Protein AF-A0A3M4UWG7-F1 (afdb_monomer_lite)

pLDDT: mean 86.11, std 13.87, range [47.94, 98.0]

Radius of gyration: 19.05 Å; chains: 1; bounding box: 37×46×39 Å

Foldseek 3Di:
DPPPDDPVQDDDDDCDPVDFPADPPDPVSVVVRPDDDDDDDDPPDVPPPPPDD

Secondary structure (DSSP, 8-state):
---S--GGG------GGGS-SS-SSSHHHHHHH--------------------

Organism: NCBI:txid34065

InterPro domains:
  IPR006665 OmpA-like domain [PS51123] (1-44)
  IPR036737 OmpA-like domain superfamily [G3DSA:3.30.1330.60] (1-44)
  IPR036737 OmpA-like domain superfamily [SSF103088] (2-40)

Sequence (53 aa):
MSQGIDKNRIQVFGAGPSQPIASNSSEQGRAQNRRVEIKLKAPLQPVAMERTQ

Structure (mmCIF, N/CA/C/O backbone):
data_AF-A0A3M4UWG7-F1
#
_entry.id   AF-A0A3M4UWG7-F1
#
loop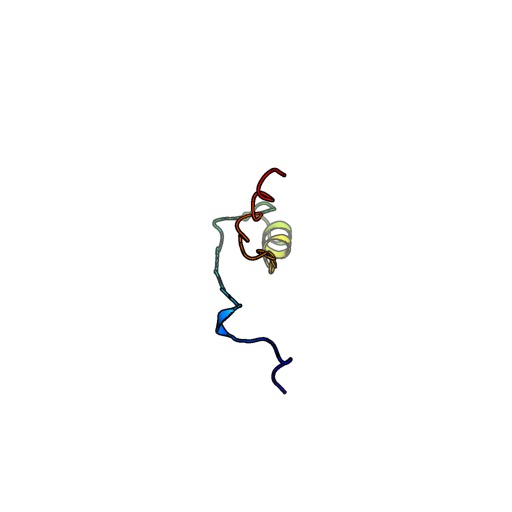_
_atom_site.group_PDB
_atom_site.id
_atom_site.type_symbol
_atom_site.label_atom_id
_atom_site.label_alt_id
_atom_site.label_comp_id
_atom_site.label_asym_id
_atom_site.label_entity_id
_atom_site.label_seq_id
_atom_site.pdbx_PDB_ins_code
_atom_site.Cartn_x
_atom_site.Cartn_y
_atom_site.Cartn_z
_atom_site.occupancy
_atom_site.B_iso_or_equiv
_atom_site.auth_seq_id
_atom_site.auth_comp_id
_atom_site.auth_asym_id
_atom_site.auth_atom_id
_atom_site.pdbx_PDB_model_num
ATOM 1 N N . MET A 1 1 ? 4.680 -5.156 24.273 1.00 47.94 1 MET A N 1
ATOM 2 C CA . MET A 1 1 ? 4.237 -3.749 24.393 1.00 47.94 1 MET A CA 1
ATOM 3 C C . MET A 1 1 ? 3.474 -3.385 23.126 1.00 47.94 1 MET A C 1
ATOM 5 O O . MET A 1 1 ? 4.049 -3.483 22.052 1.00 47.94 1 MET A O 1
ATOM 9 N N . SER A 1 2 ? 2.182 -3.059 23.222 1.00 70.94 2 SER A N 1
ATOM 10 C CA . SER A 1 2 ? 1.460 -2.425 22.108 1.00 70.94 2 SER A CA 1
ATOM 11 C C . SER A 1 2 ? 1.722 -0.920 22.207 1.00 70.94 2 SER A C 1
ATOM 13 O O . SER A 1 2 ? 1.699 -0.387 23.311 1.00 70.94 2 SER A O 1
ATOM 15 N N . GLN A 1 3 ? 2.058 -0.248 21.104 1.00 80.81 3 GLN A N 1
ATOM 16 C CA . GLN A 1 3 ? 2.532 1.149 21.084 1.00 80.81 3 GLN A CA 1
ATOM 17 C C . GLN A 1 3 ? 1.450 2.201 21.439 1.00 80.81 3 GLN A C 1
ATOM 19 O O . GLN A 1 3 ? 1.488 3.324 20.953 1.00 80.81 3 GLN A O 1
ATOM 24 N N . GLY A 1 4 ? 0.437 1.846 22.235 1.00 87.44 4 GLY A N 1
ATOM 25 C CA . GLY A 1 4 ? -0.644 2.753 22.637 1.00 87.44 4 GLY A CA 1
ATOM 26 C C . GLY A 1 4 ? -1.605 3.158 21.512 1.00 87.44 4 GLY A C 1
ATOM 27 O O . GLY A 1 4 ? -2.490 3.977 21.740 1.00 87.44 4 GLY A O 1
ATOM 28 N N . ILE A 1 5 ? -1.463 2.600 20.305 1.00 86.19 5 ILE A N 1
ATOM 29 C CA . ILE A 1 5 ? -2.367 2.883 19.186 1.00 86.19 5 ILE A CA 1
ATOM 30 C C . ILE A 1 5 ? -3.612 2.003 19.304 1.00 86.19 5 ILE A C 1
ATOM 32 O O . ILE A 1 5 ? -3.510 0.774 19.340 1.00 86.19 5 ILE A O 1
ATOM 36 N N . ASP A 1 6 ? -4.785 2.637 19.319 1.00 89.31 6 ASP A N 1
ATOM 37 C CA . ASP A 1 6 ? -6.064 1.936 19.216 1.00 89.31 6 ASP A CA 1
ATOM 38 C C . ASP A 1 6 ? -6.143 1.178 17.880 1.00 89.31 6 ASP A C 1
ATOM 40 O O . ASP A 1 6 ? -6.038 1.765 16.798 1.00 89.31 6 ASP A O 1
ATOM 44 N N . LYS A 1 7 ? -6.348 -0.141 17.961 1.00 88.88 7 LYS A N 1
ATOM 45 C CA . LYS A 1 7 ? -6.436 -1.043 16.806 1.00 88.88 7 LYS A CA 1
ATOM 46 C C . LYS A 1 7 ? -7.550 -0.647 15.840 1.00 88.88 7 LYS A C 1
ATOM 48 O O . LYS A 1 7 ? -7.384 -0.831 14.639 1.00 88.88 7 LYS A O 1
ATOM 53 N N . ASN A 1 8 ? -8.636 -0.052 16.334 1.00 90.75 8 ASN A N 1
ATOM 54 C CA . ASN A 1 8 ? -9.759 0.390 15.501 1.00 90.75 8 ASN A CA 1
ATOM 55 C C . ASN A 1 8 ? -9.383 1.539 14.551 1.00 90.75 8 ASN A C 1
ATOM 57 O O . ASN A 1 8 ? -10.099 1.811 13.589 1.00 90.75 8 ASN A O 1
ATOM 61 N N . ARG A 1 9 ? -8.251 2.212 14.794 1.00 88.50 9 ARG A N 1
ATOM 62 C CA . ARG A 1 9 ? -7.730 3.292 13.944 1.00 88.50 9 ARG A CA 1
ATOM 63 C C . ARG A 1 9 ? -6.824 2.793 12.818 1.00 88.50 9 ARG A C 1
ATOM 65 O O . ARG A 1 9 ? -6.355 3.606 12.024 1.00 88.50 9 ARG A O 1
ATOM 72 N N . ILE A 1 10 ? -6.556 1.489 12.749 1.00 90.88 10 ILE A N 1
ATOM 73 C CA . ILE A 1 10 ? -5.660 0.885 11.763 1.00 90.88 10 ILE A CA 1
ATOM 74 C C . ILE A 1 10 ? -6.485 0.052 10.785 1.00 90.88 10 ILE A C 1
ATOM 76 O O . ILE A 1 10 ? -7.197 -0.868 11.173 1.00 90.88 10 ILE A O 1
ATOM 80 N N . GLN A 1 11 ? -6.342 0.345 9.495 1.00 92.12 11 GLN A N 1
ATOM 81 C CA . GLN A 1 11 ? -6.842 -0.497 8.411 1.00 92.12 11 GLN A CA 1
ATOM 82 C C . GLN A 1 11 ? -5.648 -1.016 7.617 1.00 92.12 11 GLN A C 1
ATOM 84 O O . GLN A 1 11 ? -4.753 -0.245 7.269 1.00 92.12 11 GLN 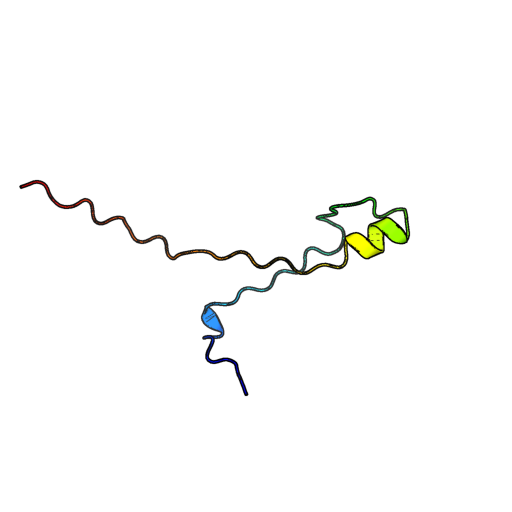A O 1
ATOM 89 N N . VAL A 1 12 ? -5.633 -2.317 7.334 1.00 93.81 12 VAL A N 1
ATOM 90 C CA . VAL A 1 12 ? -4.562 -2.970 6.574 1.00 93.81 12 VAL A CA 1
ATOM 91 C C . VAL A 1 12 ? -5.144 -3.496 5.270 1.00 93.81 12 VAL A C 1
ATOM 93 O O . VAL A 1 12 ? -6.168 -4.173 5.274 1.00 93.81 12 VAL A O 1
ATOM 96 N N . PHE A 1 13 ? -4.484 -3.186 4.156 1.00 94.69 13 PHE A N 1
ATOM 97 C CA . PHE A 1 13 ? -4.876 -3.639 2.826 1.00 94.69 13 PHE A CA 1
ATOM 98 C C . PHE A 1 13 ? -3.666 -4.213 2.086 1.00 94.69 13 PHE A C 1
ATOM 100 O O . PHE A 1 13 ? -2.619 -3.571 2.011 1.00 94.69 13 PHE A O 1
ATOM 107 N N . GLY A 1 14 ? -3.813 -5.419 1.534 1.00 95.00 14 GLY A N 1
ATOM 108 C CA . GLY A 1 14 ? -2.797 -6.064 0.705 1.00 95.00 14 GLY A CA 1
ATOM 109 C C . GLY A 1 14 ? -3.104 -5.885 -0.778 1.00 95.00 14 GLY A C 1
ATOM 110 O O . GLY A 1 14 ? -4.016 -6.522 -1.292 1.00 95.00 14 GLY A O 1
ATOM 111 N N . ALA A 1 15 ? -2.325 -5.056 -1.478 1.00 93.75 15 ALA A N 1
ATOM 112 C CA . ALA A 1 15 ? -2.533 -4.794 -2.907 1.00 93.75 15 ALA A CA 1
ATOM 113 C C . ALA A 1 15 ? -1.988 -5.899 -3.838 1.00 93.75 15 ALA A C 1
ATOM 115 O O . ALA A 1 15 ? -2.331 -5.945 -5.022 1.00 93.75 15 ALA A O 1
ATOM 116 N N . GLY A 1 16 ? -1.115 -6.782 -3.341 1.00 92.50 16 GLY A N 1
ATOM 117 C CA . GLY A 1 16 ? -0.429 -7.769 -4.177 1.00 92.50 16 GLY A CA 1
ATOM 118 C C . GLY A 1 16 ? 0.310 -7.105 -5.357 1.00 92.50 16 GLY A C 1
ATOM 119 O O . GLY A 1 16 ? 0.888 -6.031 -5.188 1.00 92.50 16 GLY A O 1
ATOM 120 N N . PRO A 1 17 ? 0.288 -7.694 -6.564 1.00 93.44 17 PRO A N 1
ATOM 121 C CA . PRO A 1 17 ? 0.974 -7.142 -7.735 1.00 93.44 17 PRO A CA 1
ATOM 122 C C . PRO A 1 17 ? 0.195 -6.027 -8.458 1.00 93.44 17 PRO A C 1
ATOM 124 O O . PRO A 1 17 ? 0.687 -5.518 -9.463 1.00 93.44 17 PRO A O 1
ATOM 127 N N . SER A 1 18 ? -1.007 -5.662 -7.989 1.00 95.62 18 SER A N 1
ATOM 128 C CA . SER A 1 18 ? -1.939 -4.773 -8.708 1.00 95.62 18 SER A CA 1
ATOM 129 C C . SER A 1 18 ? -1.593 -3.281 -8.635 1.00 95.62 18 SER A C 1
ATOM 131 O O . SER A 1 18 ? -2.129 -2.491 -9.407 1.00 95.62 18 SER A O 1
ATOM 133 N N . GLN A 1 19 ? -0.684 -2.889 -7.736 1.00 95.00 19 GL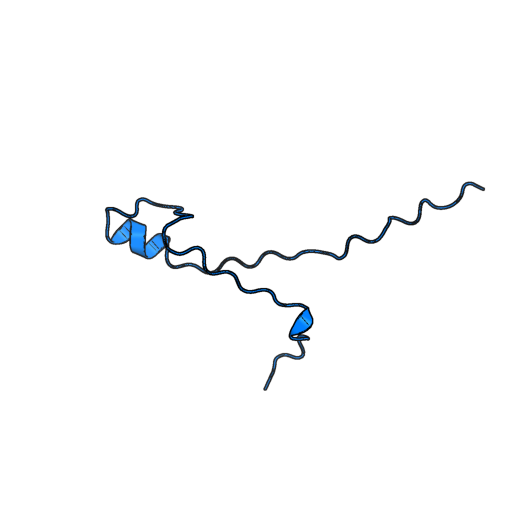N A N 1
ATOM 134 C CA . GLN A 1 19 ? -0.229 -1.502 -7.566 1.00 95.00 19 GLN A CA 1
ATOM 135 C C . GLN A 1 19 ? 1.309 -1.401 -7.637 1.00 95.00 19 GLN A C 1
ATOM 137 O O . GLN A 1 19 ? 1.968 -1.081 -6.632 1.00 95.00 19 GLN A O 1
ATOM 142 N N . PRO A 1 20 ? 1.908 -1.721 -8.802 1.00 96.56 20 PRO A N 1
ATOM 143 C CA . PRO A 1 20 ? 3.350 -1.654 -8.987 1.00 96.56 20 PRO A CA 1
ATOM 144 C C . PRO A 1 20 ? 3.827 -0.199 -9.055 1.00 96.56 20 PRO A C 1
ATOM 146 O O . PRO A 1 20 ? 3.166 0.653 -9.642 1.00 96.56 20 PRO A O 1
ATOM 149 N N . ILE A 1 21 ? 5.002 0.069 -8.491 1.00 95.62 21 ILE A N 1
ATOM 150 C CA . ILE A 1 21 ? 5.749 1.321 -8.715 1.00 95.62 21 ILE A CA 1
ATOM 151 C C . ILE A 1 21 ? 6.907 1.122 -9.696 1.00 95.62 21 ILE A C 1
ATOM 153 O O . ILE A 1 21 ? 7.417 2.082 -10.259 1.00 95.62 21 ILE A O 1
ATOM 157 N N . ALA A 1 22 ? 7.294 -0.132 -9.925 1.00 97.12 22 ALA A N 1
ATOM 158 C CA . ALA A 1 22 ? 8.264 -0.559 -10.917 1.00 97.12 22 ALA A CA 1
ATOM 159 C C . ALA A 1 22 ? 7.762 -1.818 -11.639 1.00 97.12 22 ALA A C 1
ATOM 161 O O . ALA A 1 22 ? 6.810 -2.468 -11.201 1.00 97.12 22 ALA A O 1
ATOM 162 N N . SER A 1 23 ? 8.406 -2.196 -12.745 1.00 97.06 23 SER A N 1
ATOM 163 C CA . SER A 1 23 ? 7.999 -3.385 -13.501 1.00 97.06 23 SER A CA 1
ATOM 164 C C . SER A 1 23 ? 8.016 -4.656 -12.641 1.00 97.06 23 SER A C 1
ATOM 166 O O . SER A 1 23 ? 8.999 -4.948 -11.966 1.00 97.06 23 SER A O 1
ATOM 168 N N . ASN A 1 24 ? 6.962 -5.471 -12.729 1.00 96.50 24 ASN A N 1
ATOM 169 C CA . ASN A 1 24 ? 6.940 -6.805 -12.116 1.00 96.50 24 ASN A CA 1
ATOM 170 C C . ASN A 1 24 ? 7.800 -7.832 -12.882 1.00 96.50 24 ASN A C 1
ATOM 172 O O . ASN A 1 24 ? 8.061 -8.922 -12.364 1.00 96.50 24 ASN A O 1
ATOM 176 N N . SER A 1 25 ? 8.237 -7.512 -14.107 1.00 97.81 25 SER A N 1
ATOM 177 C CA . SER A 1 25 ? 8.987 -8.450 -14.949 1.00 97.81 25 SER A CA 1
ATOM 178 C C . SER A 1 25 ? 10.431 -8.656 -14.484 1.00 97.81 25 SER A C 1
ATOM 180 O O . SER A 1 25 ? 10.945 -9.768 -14.592 1.00 97.81 25 SER A O 1
ATOM 182 N N . SER A 1 26 ? 11.074 -7.638 -13.905 1.00 97.62 26 SER A N 1
ATOM 183 C CA . SER A 1 26 ? 12.451 -7.737 -13.411 1.00 97.62 26 SER A CA 1
ATOM 184 C C . SER A 1 26 ? 12.506 -8.029 -11.915 1.00 97.62 26 SER A C 1
ATOM 186 O O . SER A 1 26 ? 11.616 -7.666 -11.145 1.00 97.62 26 SER A O 1
ATOM 188 N N . GLU A 1 27 ? 13.577 -8.685 -11.478 1.00 97.75 27 GLU A N 1
ATOM 189 C CA . GLU A 1 27 ? 13.796 -8.954 -10.058 1.00 97.75 27 GLU A CA 1
ATOM 190 C C . GLU A 1 27 ? 14.011 -7.666 -9.261 1.00 97.75 27 GLU A C 1
ATOM 192 O O . GLU A 1 27 ? 13.436 -7.492 -8.185 1.00 97.75 27 GLU A O 1
ATOM 197 N N . GLN A 1 28 ? 14.752 -6.724 -9.840 1.00 98.00 28 GLN A N 1
ATOM 198 C CA . GLN A 1 28 ? 14.981 -5.401 -9.275 1.00 98.00 28 GLN A CA 1
ATOM 199 C C . GLN A 1 28 ? 13.661 -4.631 -9.117 1.00 98.00 28 GLN A C 1
ATOM 201 O O . GLN A 1 28 ? 13.427 -4.027 -8.073 1.00 98.00 28 GLN A O 1
ATOM 206 N N . GLY A 1 29 ? 12.767 -4.689 -10.110 1.00 98.00 29 GLY A N 1
ATOM 207 C CA . GLY A 1 29 ? 11.462 -4.030 -10.041 1.00 98.00 29 GLY A CA 1
ATOM 208 C C . GLY A 1 29 ? 10.525 -4.678 -9.017 1.00 98.00 29 GLY A C 1
ATOM 209 O O . GLY A 1 29 ? 9.921 -3.980 -8.202 1.00 98.00 29 GLY A O 1
ATOM 210 N N . ARG A 1 30 ? 10.489 -6.017 -8.940 1.00 97.00 30 ARG A N 1
ATOM 211 C CA . ARG A 1 30 ? 9.766 -6.729 -7.868 1.00 97.00 30 ARG A CA 1
ATOM 212 C C . ARG A 1 30 ? 10.307 -6.390 -6.483 1.00 97.00 30 ARG A C 1
ATOM 214 O O . ARG A 1 30 ? 9.523 -6.290 -5.543 1.00 97.00 30 ARG A O 1
ATOM 221 N N . ALA A 1 31 ? 11.621 -6.205 -6.348 1.00 97.50 31 ALA A N 1
ATOM 222 C CA . ALA A 1 31 ? 12.227 -5.785 -5.091 1.00 97.50 31 ALA A CA 1
ATOM 223 C C . ALA A 1 31 ? 11.757 -4.391 -4.664 1.00 97.50 31 ALA A C 1
ATOM 225 O O . ALA A 1 31 ? 11.397 -4.222 -3.504 1.00 97.50 31 ALA A O 1
ATOM 226 N N . GLN A 1 32 ? 11.664 -3.442 -5.599 1.00 96.88 32 GLN A N 1
ATOM 227 C CA . GLN A 1 32 ? 11.107 -2.109 -5.333 1.00 96.88 32 GLN A CA 1
ATOM 228 C C . GLN A 1 32 ? 9.616 -2.163 -4.964 1.00 96.88 32 GLN A C 1
ATOM 230 O O . GLN A 1 32 ? 9.157 -1.414 -4.105 1.00 96.88 32 GLN A O 1
ATOM 235 N N . ASN A 1 33 ? 8.850 -3.081 -5.560 1.00 97.06 33 ASN A N 1
ATOM 236 C CA . ASN A 1 33 ? 7.418 -3.217 -5.283 1.00 97.06 33 ASN A CA 1
ATOM 237 C C . ASN A 1 33 ? 7.101 -3.787 -3.888 1.00 97.06 33 ASN A C 1
ATOM 239 O O . ASN A 1 33 ? 5.991 -3.566 -3.399 1.00 97.06 33 ASN A O 1
ATOM 243 N N . ARG A 1 34 ? 8.039 -4.486 -3.226 1.00 96.19 34 ARG A N 1
ATOM 244 C CA . ARG A 1 34 ? 7.876 -4.999 -1.852 1.00 96.19 34 ARG A CA 1
ATOM 245 C C . ARG A 1 34 ? 7.973 -3.856 -0.841 1.00 96.19 34 ARG A C 1
ATOM 247 O O . ARG A 1 34 ? 9.028 -3.613 -0.263 1.00 96.19 34 ARG A O 1
ATOM 254 N N . ARG A 1 35 ? 6.858 -3.157 -0.631 1.00 95.62 35 ARG A N 1
ATOM 255 C CA . ARG A 1 35 ? 6.786 -1.972 0.232 1.00 95.62 35 ARG A CA 1
ATOM 256 C C . ARG A 1 35 ? 5.519 -1.940 1.078 1.00 95.62 35 ARG A C 1
ATOM 258 O O . ARG A 1 35 ? 4.520 -2.575 0.748 1.00 95.62 35 ARG A O 1
ATOM 265 N N . VAL A 1 36 ? 5.570 -1.139 2.136 1.00 96.00 36 VAL A N 1
ATOM 266 C CA . VAL A 1 36 ? 4.414 -0.768 2.956 1.00 96.00 36 VAL A CA 1
ATOM 267 C C . VAL A 1 36 ? 4.222 0.739 2.839 1.00 96.00 36 VAL A C 1
ATOM 269 O O . VAL A 1 36 ? 5.168 1.499 3.029 1.00 96.00 36 VAL A O 1
ATOM 272 N N . GLU A 1 37 ? 3.001 1.168 2.533 1.00 93.81 37 GLU A N 1
ATOM 273 C CA . GLU A 1 37 ? 2.617 2.580 2.520 1.00 93.81 37 GLU A CA 1
ATOM 274 C C . GLU A 1 37 ? 1.685 2.871 3.697 1.00 93.81 37 GLU A C 1
ATOM 276 O O . GLU A 1 37 ? 0.717 2.144 3.926 1.00 93.81 37 GLU A O 1
ATOM 281 N N . ILE A 1 38 ? 1.947 3.958 4.424 1.00 93.25 38 ILE A N 1
ATOM 282 C CA . ILE A 1 38 ? 1.101 4.419 5.528 1.00 93.25 38 ILE A CA 1
ATOM 283 C C . ILE A 1 38 ? 0.406 5.701 5.081 1.00 93.25 38 ILE A C 1
ATOM 285 O O . ILE A 1 38 ? 1.054 6.714 4.828 1.00 93.25 38 ILE A O 1
ATOM 289 N N . LYS A 1 39 ? -0.926 5.663 4.989 1.00 92.00 39 LYS A N 1
ATOM 290 C CA . LYS A 1 39 ? -1.752 6.828 4.650 1.00 92.00 39 LYS A CA 1
ATOM 291 C C . LYS A 1 39 ? -2.494 7.295 5.895 1.00 92.00 39 LYS A C 1
ATOM 293 O O . LYS A 1 39 ? -3.351 6.581 6.411 1.00 92.00 39 LYS A O 1
ATOM 298 N N . LEU A 1 40 ? -2.173 8.495 6.368 1.00 90.88 40 LEU A N 1
ATOM 299 C CA . LEU A 1 40 ? -2.866 9.117 7.492 1.00 90.88 40 LEU A CA 1
ATOM 300 C C . LEU A 1 40 ? -4.163 9.755 6.991 1.00 90.88 40 LEU A C 1
ATOM 302 O O . LEU A 1 40 ? -4.138 10.632 6.131 1.00 90.88 40 LEU A O 1
ATOM 306 N N . LYS A 1 41 ? -5.302 9.314 7.527 1.00 86.75 41 LYS A N 1
ATOM 307 C CA . LYS A 1 41 ? -6.601 9.951 7.296 1.00 86.75 41 LYS A CA 1
ATOM 308 C C . LYS A 1 41 ? -6.976 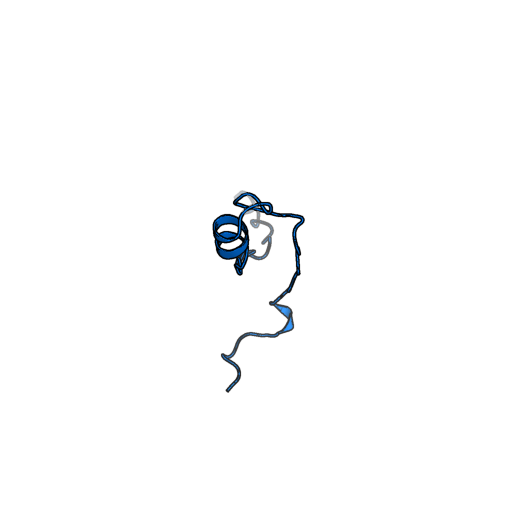10.722 8.554 1.00 86.75 41 LYS A C 1
ATOM 310 O O . LYS A 1 41 ? -7.191 10.115 9.603 1.00 86.75 41 LYS A O 1
ATOM 315 N N . ALA A 1 42 ? -7.025 12.047 8.464 1.00 81.75 42 ALA A N 1
ATOM 316 C CA . ALA A 1 42 ? -7.632 12.845 9.518 1.00 81.75 42 ALA A CA 1
ATOM 317 C C . ALA A 1 42 ? -9.144 12.559 9.546 1.00 81.75 42 ALA A C 1
ATOM 319 O O . ALA A 1 42 ? -9.729 12.316 8.483 1.00 81.75 42 ALA A O 1
ATOM 320 N N . PRO A 1 43 ? -9.794 12.562 10.724 1.00 76.25 43 PRO A N 1
ATOM 321 C CA . PRO A 1 43 ? -11.246 12.565 10.759 1.00 76.25 43 PRO A CA 1
ATOM 322 C C . PRO A 1 43 ? -11.736 13.767 9.952 1.00 76.25 43 PRO A C 1
ATOM 324 O O . PRO A 1 43 ? -11.219 14.875 10.115 1.00 76.25 43 PRO A O 1
ATOM 327 N N . LEU A 1 44 ? -12.720 13.536 9.082 1.00 67.81 44 LEU A N 1
ATOM 328 C CA . LEU A 1 44 ? -13.504 14.612 8.495 1.00 67.81 44 LEU A CA 1
ATOM 329 C C . LEU A 1 44 ? -14.257 15.262 9.656 1.00 67.81 44 LEU A C 1
ATOM 331 O O . LEU A 1 44 ? -15.354 14.842 10.013 1.00 67.81 44 LEU A O 1
ATOM 335 N N . GLN A 1 45 ? -13.632 16.232 10.315 1.00 69.25 45 GLN A N 1
ATOM 336 C CA . GLN A 1 45 ? -14.388 17.162 11.129 1.00 69.25 45 GLN A CA 1
ATOM 337 C C . GLN A 1 45 ? -15.272 17.908 10.128 1.00 69.25 45 GLN A C 1
ATOM 339 O O . GLN A 1 45 ? -14.736 18.425 9.140 1.00 69.25 45 GLN A O 1
ATOM 344 N N . PRO A 1 46 ? -16.600 17.975 10.323 1.00 65.50 46 PRO A N 1
ATOM 345 C CA . PRO A 1 46 ? -17.319 19.091 9.750 1.00 65.50 46 PRO A CA 1
ATOM 346 C C . PRO A 1 46 ? -16.569 20.304 10.284 1.00 65.50 46 PRO A C 1
ATOM 348 O O . PRO A 1 46 ? -16.505 20.485 11.501 1.00 65.50 46 PRO A O 1
ATOM 351 N N . VAL A 1 47 ? -15.911 21.065 9.404 1.00 65.62 47 VAL A N 1
ATOM 352 C CA . VAL A 1 47 ? -15.480 22.411 9.765 1.00 65.62 47 VAL A CA 1
ATOM 353 C C . VAL A 1 47 ? -16.767 23.030 10.268 1.00 65.62 47 VAL A C 1
ATOM 355 O O . VAL A 1 47 ? -17.718 23.155 9.492 1.00 65.62 47 VAL A O 1
ATOM 358 N N . ALA A 1 48 ? -16.871 23.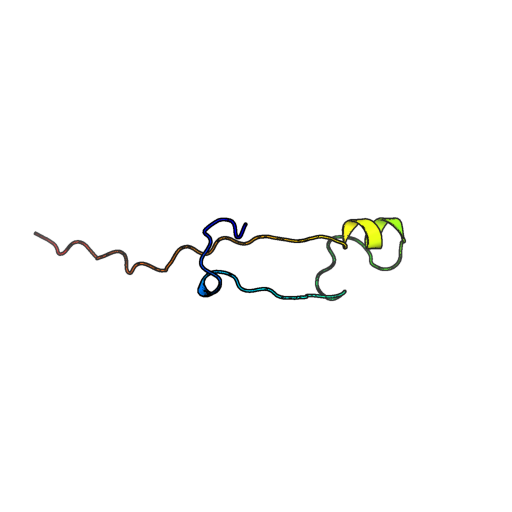232 11.583 1.00 64.81 48 ALA A N 1
ATOM 359 C CA . ALA A 1 48 ? -17.996 23.941 12.137 1.00 64.81 48 ALA A CA 1
ATOM 360 C C . ALA A 1 48 ? -17.950 25.265 11.392 1.00 64.81 48 ALA A C 1
ATOM 362 O O . ALA A 1 48 ? -17.005 26.029 11.567 1.00 64.81 48 ALA A O 1
ATOM 363 N N . MET A 1 49 ? -18.873 25.445 10.445 1.00 65.38 49 MET A N 1
ATOM 364 C CA . MET A 1 49 ? -19.108 26.736 9.839 1.00 65.38 49 MET A CA 1
ATOM 365 C C . MET A 1 49 ? -19.418 27.606 11.043 1.00 65.38 49 MET A C 1
ATOM 367 O O . MET A 1 49 ? -20.478 27.443 11.656 1.00 65.38 49 MET A O 1
ATOM 371 N N . GLU A 1 50 ? -18.418 28.377 11.478 1.00 61.03 50 GLU A N 1
ATOM 372 C CA . GLU A 1 50 ? -18.569 29.365 12.524 1.00 61.03 50 GLU A CA 1
ATOM 373 C C . GLU A 1 50 ? -19.794 30.159 12.116 1.00 61.03 50 GLU A C 1
ATOM 375 O O . GLU A 1 50 ? -19.855 30.759 11.040 1.00 61.03 50 GLU A O 1
ATOM 380 N N . ARG A 1 51 ? -20.843 29.998 12.920 1.00 68.06 51 ARG A N 1
ATOM 381 C CA . ARG A 1 51 ? -22.086 30.715 12.730 1.00 68.06 51 ARG A CA 1
ATOM 382 C C . ARG A 1 51 ? -21.708 32.183 12.732 1.00 68.06 51 ARG A C 1
ATOM 384 O O . ARG A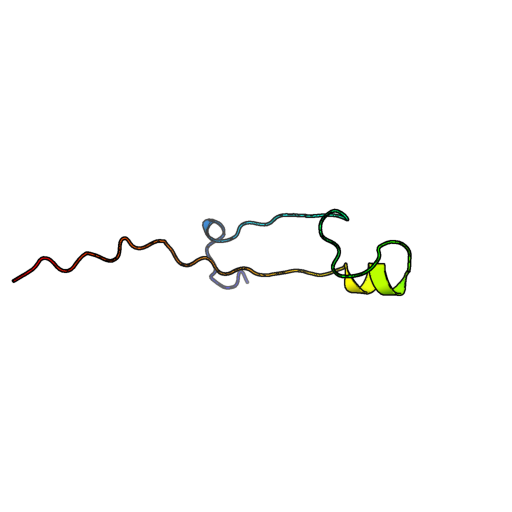 1 51 ? -21.137 32.660 13.706 1.00 68.06 51 ARG A O 1
ATOM 391 N N . THR A 1 52 ? -22.032 32.845 11.633 1.00 56.28 52 THR A N 1
ATOM 392 C CA . THR A 1 52 ? -22.079 34.292 11.505 1.00 56.28 52 THR A CA 1
ATOM 393 C C . THR A 1 52 ? -22.615 34.903 12.795 1.00 56.28 52 THR A C 1
ATOM 395 O O . THR A 1 52 ? -23.746 34.586 13.168 1.00 56.28 52 THR A O 1
ATOM 398 N N . GLN A 1 53 ? -21.818 35.751 13.441 1.00 49.31 53 GLN A N 1
ATOM 399 C CA . GLN A 1 53 ? -22.257 36.988 14.087 1.00 49.31 53 GLN A CA 1
ATOM 400 C C . GLN A 1 53 ? -21.163 38.030 13.883 1.00 49.31 53 GLN A C 1
ATOM 402 O O . GLN A 1 53 ? -19.989 37.692 14.147 1.00 49.31 53 GLN A O 1
#